Protein AF-A0A5K1K5J0-F1 (afdb_monomer)

Nearest PDB structures (foldseek):
  3gek-assembly2_A  TM=7.834E-01  e=3.887E-01  Lactococcus lactis subsp. lactis Il1403
  4zrb-assembly2_G  TM=7.337E-01  e=3.648E-01  Streptococcus pneumoniae TIGR4
  7eht-assembly1_A  TM=6.674E-01  e=8.867E-01  Brenneria sp. EniD312
  5efv-assembly1_C  TM=7.082E-01  e=2.156E+00  Dubowvirus dv11
  5efv-assembly1_A  TM=5.411E-01  e=7.811E-01  Dubowvirus dv11

Solvent-accessible surface area (backbone atoms only — not comparable to full-atom values): 10345 Å² total; per-residue (Å²): 134,84,81,74,92,83,69,75,75,78,78,81,77,82,70,75,96,59,85,66,79,62,42,78,43,70,59,86,69,51,74,70,50,51,52,49,45,53,52,50,43,44,38,73,31,59,42,70,94,77,66,88,83,68,85,56,87,63,35,79,59,29,63,54,49,40,67,46,39,40,33,34,45,65,38,91,88,76,66,40,51,34,15,39,26,34,31,36,35,75,61,50,78,92,44,41,37,98,84,68,26,58,22,67,70,57,53,50,51,49,52,54,49,35,40,51,45,16,48,50,48,40,31,51,77,70,74,46,87,78,92,80,76,91,87,77,86,88,88,82,87,89,71,89,50,71,53,72,50,77,45,76,14,77,39,67,67,73,79,84,76,77,82,84,128

Sequence (165 aa):
MPPPPGMSPPALVTWTDQPSPVKFAGMSFTPAQQARVLMLADLILRGSHGDIGRGGFAREVGSRIELVDVAVCERPEDGKMHAEVACEIDVHEDMLNAGGNLHGGCTMFMIDVCSSVTLHVLGIARGLQSSLVSQAITTVFHAPAAMRLVATGIHNQMAPSEPKL

Secondary structure (DSSP, 8-state):
-PPPTT-PPPP-----SSPPPPEEEES---HHHHHHHHHHHHHHHH--TT-TT-PPTTHHHHTT-EEEEEEEEE-TTT--EEEEEEEEEE--GGGB-TTSSB-HHHHHHHHHHHHHHHHHHHHHHTT---------------S---SEEEEEEEEEPPPPPPP--

Foldseek 3Di:
DDDDPDDDDDPPPPDDPDQDPADEDEPDDDPVLVVVLVVVLCCLQQNDPPPPDDGDPPNVLSVQKAWHYWYWYQDPVPRWIKIKTKIKGWDDPVQADPVQFGDVVSVVSCQQSQQVSRVVSSCSVVVHDDDDDDPDDDDDDPDTHHTMDMDMHMDIDDDDDDDDD

Radius of gyration: 18.9 Å; Cα contacts (8 Å, |Δi|>4): 204; chains: 1; bounding box: 34×38×70 Å

Structure (mmCIF, N/CA/C/O backbone):
data_AF-A0A5K1K5J0-F1
#
_entry.id   AF-A0A5K1K5J0-F1
#
loop_
_atom_site.group_PDB
_atom_site.id
_atom_site.type_symbol
_atom_site.label_atom_id
_atom_site.label_alt_id
_atom_site.label_comp_id
_atom_site.label_asym_id
_atom_site.label_entity_id
_atom_site.label_seq_id
_atom_site.pdbx_PDB_ins_code
_atom_site.Cartn_x
_atom_site.Cartn_y
_atom_site.Cartn_z
_atom_site.occupancy
_atom_site.B_iso_or_equiv
_atom_site.auth_seq_id
_atom_site.auth_comp_id
_atom_site.auth_asym_id
_atom_site.auth_atom_id
_atom_site.pdbx_PDB_model_num
ATOM 1 N N . MET A 1 1 ? 7.118 -1.742 -37.826 1.00 46.84 1 MET A N 1
ATOM 2 C CA . MET A 1 1 ? 6.069 -2.135 -38.793 1.00 46.84 1 MET A CA 1
ATOM 3 C C . MET A 1 1 ? 4.863 -1.238 -38.569 1.00 46.84 1 MET A C 1
ATOM 5 O O . MET A 1 1 ? 4.513 -1.061 -37.408 1.00 46.84 1 MET A O 1
ATOM 9 N N . PRO A 1 2 ? 4.261 -0.651 -39.613 1.00 47.75 2 PRO A N 1
ATOM 10 C CA . PRO A 1 2 ? 2.975 0.033 -39.487 1.00 47.75 2 PRO A CA 1
ATOM 11 C C . PRO A 1 2 ? 1.836 -0.981 -39.241 1.00 47.75 2 PRO A C 1
ATOM 13 O O . PRO A 1 2 ? 1.947 -2.123 -39.698 1.00 47.75 2 PRO A O 1
ATOM 16 N N . PRO A 1 3 ? 0.767 -0.604 -38.516 1.00 52.47 3 PRO A N 1
ATOM 17 C CA . PRO A 1 3 ? -0.379 -1.479 -38.270 1.00 52.47 3 PRO A CA 1
ATOM 18 C C . PRO A 1 3 ? -1.183 -1.753 -39.559 1.00 52.47 3 PRO A C 1
ATOM 20 O O . PRO A 1 3 ? -1.160 -0.934 -40.483 1.00 52.47 3 PRO A O 1
ATOM 23 N N . PRO A 1 4 ? -1.892 -2.897 -39.643 1.00 57.09 4 PRO A N 1
ATOM 24 C CA . PRO A 1 4 ? -2.699 -3.247 -40.807 1.00 57.09 4 PRO A CA 1
ATOM 25 C C . PRO A 1 4 ? -3.875 -2.268 -41.006 1.00 57.09 4 PRO A C 1
ATOM 27 O O . PRO A 1 4 ? -4.467 -1.800 -40.029 1.00 57.09 4 PRO A O 1
ATOM 30 N N . PRO A 1 5 ? -4.242 -1.958 -42.263 1.00 58.94 5 PRO A N 1
ATOM 31 C CA . PRO A 1 5 ? -5.318 -1.021 -42.568 1.00 58.94 5 PRO A CA 1
ATOM 32 C C . PRO A 1 5 ? -6.682 -1.619 -42.190 1.00 58.94 5 PRO A C 1
ATOM 34 O O . PRO A 1 5 ? -7.050 -2.681 -42.686 1.00 58.94 5 PRO A O 1
ATOM 37 N N . GLY A 1 6 ? -7.435 -0.936 -41.319 1.00 62.16 6 GLY A N 1
ATOM 38 C CA . GLY A 1 6 ? -8.818 -1.298 -40.964 1.00 62.16 6 GLY A CA 1
ATOM 39 C C . GLY A 1 6 ? -9.115 -1.443 -39.467 1.00 62.16 6 GLY A C 1
ATOM 40 O O . GLY A 1 6 ? -10.280 -1.569 -39.102 1.00 62.16 6 GLY A O 1
ATOM 41 N N . MET A 1 7 ? -8.109 -1.384 -38.590 1.00 41.25 7 MET A N 1
ATOM 42 C CA . MET A 1 7 ? -8.338 -1.255 -37.147 1.00 41.25 7 MET A CA 1
ATOM 43 C C . MET A 1 7 ? -8.394 0.225 -36.778 1.00 41.25 7 MET A C 1
ATOM 45 O O . MET A 1 7 ? -7.377 0.918 -36.817 1.00 41.25 7 MET A O 1
ATOM 49 N N . SER A 1 8 ? -9.582 0.714 -36.421 1.00 51.03 8 SER A N 1
ATOM 50 C CA . SER A 1 8 ? -9.699 1.990 -35.714 1.00 51.03 8 SER A CA 1
ATOM 51 C C . SER A 1 8 ? -8.813 1.937 -34.465 1.00 51.03 8 SER A C 1
ATOM 53 O O . SER A 1 8 ? -8.829 0.913 -33.772 1.00 51.03 8 SER A O 1
ATOM 55 N N . PRO A 1 9 ? -8.032 2.990 -34.162 1.00 47.12 9 PRO A N 1
ATOM 56 C CA . PRO A 1 9 ? -7.287 3.038 -32.913 1.00 47.12 9 PRO A CA 1
ATOM 57 C C . PRO A 1 9 ? -8.269 2.849 -31.746 1.00 47.12 9 PRO A C 1
ATOM 59 O O . PRO A 1 9 ? -9.384 3.382 -31.815 1.00 47.12 9 PRO A O 1
ATOM 62 N N . PRO A 1 10 ? -7.911 2.077 -30.701 1.00 47.72 10 PRO A N 1
ATOM 63 C CA . PRO A 1 10 ? -8.746 1.994 -29.513 1.00 47.72 10 PRO A CA 1
ATOM 64 C C . PRO A 1 10 ? -8.986 3.418 -29.014 1.00 47.72 10 PRO A C 1
ATOM 66 O O . PRO A 1 10 ? -8.055 4.225 -28.963 1.00 47.72 10 PRO A O 1
ATOM 69 N N . ALA A 1 11 ? -10.248 3.740 -28.732 1.00 41.53 11 ALA A N 1
ATOM 70 C CA . ALA A 1 11 ? -10.624 5.056 -28.246 1.00 41.53 11 ALA A CA 1
ATOM 71 C C . ALA A 1 11 ? -9.724 5.420 -27.058 1.00 41.53 11 ALA A C 1
ATOM 73 O O . ALA A 1 11 ? -9.622 4.653 -26.100 1.00 41.53 11 ALA A O 1
ATOM 74 N N . LEU A 1 12 ? -9.057 6.572 -27.148 1.00 37.81 12 LEU A N 1
ATOM 75 C CA . LEU A 1 12 ? -8.378 7.185 -26.014 1.00 37.81 12 LEU A CA 1
ATOM 76 C C . LEU A 1 12 ? -9.435 7.400 -24.934 1.00 37.81 12 LEU A C 1
ATOM 78 O O . LEU A 1 12 ? -10.269 8.298 -25.043 1.00 37.81 12 LEU A O 1
ATOM 82 N N . VAL A 1 13 ? -9.435 6.531 -23.926 1.00 37.47 13 VAL A N 1
ATOM 83 C CA . VAL A 1 13 ? -10.241 6.735 -22.731 1.00 37.47 13 VAL A CA 1
ATOM 84 C C . VAL A 1 13 ? -9.642 7.949 -22.038 1.00 37.47 13 VAL A C 1
ATOM 86 O O . VAL A 1 13 ? -8.551 7.888 -21.475 1.00 37.47 13 VAL A O 1
ATOM 89 N N . THR A 1 14 ? -10.324 9.084 -22.152 1.00 33.91 14 THR A N 1
ATOM 90 C CA . THR A 1 14 ? -9.994 10.286 -21.396 1.00 33.91 14 THR A CA 1
ATOM 91 C C . THR A 1 14 ? -10.442 10.047 -19.963 1.00 33.91 14 THR A C 1
ATOM 93 O O . THR A 1 14 ? -11.598 10.290 -19.613 1.00 33.91 14 THR A O 1
ATOM 96 N N . TRP A 1 15 ? -9.545 9.492 -19.155 1.00 42.84 15 TRP A N 1
ATOM 97 C CA . TRP A 1 15 ? -9.747 9.383 -17.721 1.00 42.84 15 TRP A CA 1
ATOM 98 C C . TRP A 1 15 ? -9.732 10.788 -17.126 1.00 42.84 15 TRP A C 1
ATOM 100 O O . TRP A 1 15 ? -8.841 11.591 -17.399 1.00 42.84 15 TRP A O 1
ATOM 110 N N . THR A 1 16 ? -10.763 11.112 -16.354 1.00 38.00 16 THR A N 1
ATOM 111 C CA . THR A 1 16 ? -10.747 12.293 -15.498 1.00 38.00 16 THR 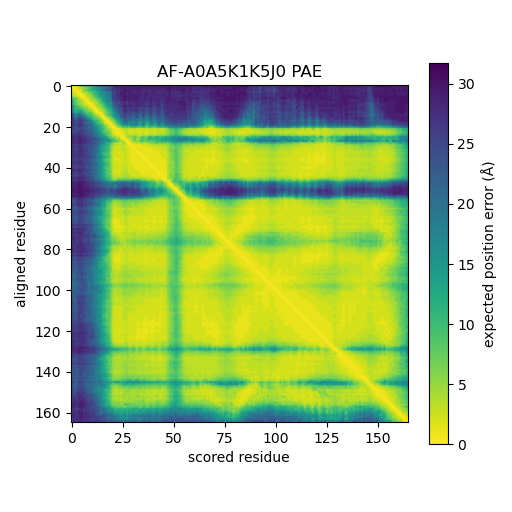A CA 1
ATOM 112 C C . THR A 1 16 ? -9.633 12.113 -14.478 1.00 38.00 16 THR A C 1
ATOM 114 O O . THR A 1 16 ? -9.684 11.178 -13.684 1.00 38.00 16 THR A O 1
ATOM 117 N N . ASP A 1 17 ? -8.655 13.012 -14.516 1.00 40.16 17 ASP A N 1
ATOM 118 C CA . ASP A 1 17 ? -7.457 13.097 -13.668 1.00 40.16 17 ASP A CA 1
ATOM 119 C C . ASP A 1 17 ? -7.797 13.493 -12.211 1.00 40.16 17 ASP A C 1
ATOM 121 O O . ASP A 1 17 ? -7.216 14.396 -11.612 1.00 40.16 17 ASP A O 1
ATOM 125 N N . GLN A 1 18 ? -8.861 12.907 -11.662 1.00 36.50 18 GLN A N 1
ATOM 126 C CA . GLN A 1 18 ? -9.336 13.133 -10.305 1.00 36.50 18 GLN A CA 1
ATOM 127 C C . GLN A 1 18 ? -9.378 11.780 -9.594 1.00 36.50 18 GLN A C 1
ATOM 129 O O . GLN A 1 18 ? -10.145 10.910 -10.025 1.00 36.50 18 GLN A O 1
ATOM 134 N N . PRO A 1 19 ? -8.593 11.574 -8.519 1.00 46.75 19 PRO A N 1
ATOM 135 C CA . PRO A 1 19 ? -8.720 10.369 -7.720 1.00 46.75 19 PRO A CA 1
ATOM 136 C C . PRO A 1 19 ? -10.157 10.300 -7.198 1.00 46.75 19 PRO A C 1
ATOM 138 O O . PRO A 1 19 ? -10.694 11.259 -6.637 1.00 46.75 19 PRO A O 1
ATOM 141 N N . SER A 1 20 ? -10.813 9.171 -7.455 1.00 48.62 20 SER A N 1
ATOM 142 C CA . SER A 1 20 ? -12.143 8.908 -6.912 1.00 48.62 20 SER A CA 1
ATOM 143 C C . SER A 1 20 ? -12.059 8.971 -5.383 1.00 48.62 20 SER A C 1
ATOM 145 O O . SER A 1 20 ? -11.089 8.457 -4.826 1.00 48.62 20 SER A O 1
ATOM 147 N N . PRO A 1 21 ? -13.028 9.588 -4.681 1.00 79.06 21 PRO A N 1
ATOM 148 C CA . PRO A 1 21 ? -12.996 9.633 -3.226 1.00 79.06 21 PRO A CA 1
ATOM 149 C C . PRO A 1 21 ? -12.932 8.207 -2.672 1.00 79.06 21 PRO A C 1
ATOM 151 O O . PRO A 1 21 ? -13.718 7.351 -3.085 1.00 79.06 21 PRO A O 1
ATOM 154 N N . VAL A 1 22 ? -11.987 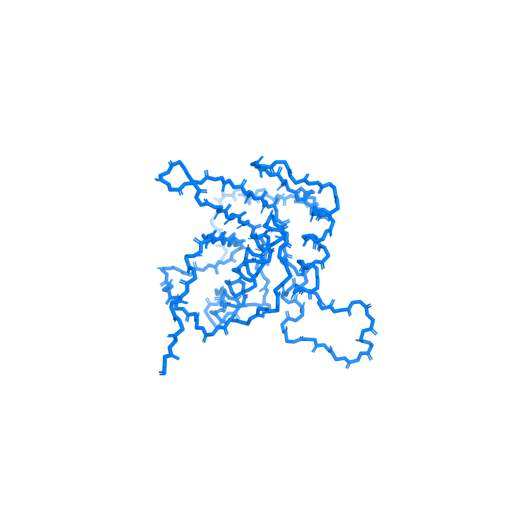7.968 -1.757 1.00 90.94 22 VAL A N 1
ATOM 155 C CA . VAL A 1 22 ? -11.773 6.661 -1.123 1.00 90.94 22 VAL A CA 1
ATOM 156 C C . VAL A 1 22 ? -13.093 6.132 -0.579 1.00 90.94 22 VAL A C 1
ATOM 158 O O . VAL A 1 22 ? -13.766 6.809 0.207 1.00 90.94 22 VAL A O 1
ATOM 161 N N . LYS A 1 23 ? -13.473 4.921 -0.977 1.00 93.75 23 LYS A N 1
ATOM 162 C CA . LYS A 1 23 ? -14.704 4.299 -0.499 1.00 93.75 23 LYS A CA 1
ATOM 163 C C . LYS A 1 23 ? -14.424 3.576 0.807 1.00 93.75 23 LYS A C 1
ATOM 165 O O . LYS A 1 23 ? -13.540 2.730 0.885 1.00 93.75 23 LYS A O 1
ATOM 170 N N . PHE A 1 24 ? -15.209 3.894 1.828 1.00 92.88 24 PHE A N 1
ATOM 171 C CA . PHE A 1 24 ? -15.180 3.194 3.107 1.00 92.88 24 PHE A CA 1
ATOM 172 C C . PHE A 1 24 ? -16.399 2.277 3.212 1.00 92.88 24 PHE A C 1
ATOM 174 O O . PHE A 1 24 ? -17.530 2.737 3.054 1.00 92.88 24 PHE A O 1
ATOM 181 N N . ALA A 1 25 ? -16.173 0.996 3.494 1.00 90.88 25 ALA A N 1
ATOM 182 C CA . ALA A 1 25 ? -17.207 -0.030 3.603 1.00 90.88 25 ALA A CA 1
ATOM 183 C C . ALA A 1 25 ? -17.038 -0.903 4.863 1.00 90.88 25 ALA A C 1
ATOM 185 O O . ALA A 1 25 ? -16.015 -0.864 5.548 1.00 90.88 25 ALA A O 1
ATOM 186 N N . GLY A 1 26 ? -18.055 -1.717 5.158 1.00 83.88 26 GLY A N 1
ATOM 187 C CA . GLY A 1 26 ? -18.072 -2.610 6.319 1.00 83.88 26 GLY A CA 1
ATOM 188 C C . GLY A 1 26 ? -18.547 -1.917 7.598 1.00 83.88 26 GLY A C 1
ATOM 189 O O . GLY A 1 26 ? -19.498 -1.136 7.565 1.00 83.88 26 GLY A O 1
ATOM 190 N N . MET A 1 27 ? -17.922 -2.233 8.735 1.00 79.56 27 MET A N 1
ATOM 191 C CA . MET A 1 27 ? -18.208 -1.578 10.012 1.00 79.56 27 MET A CA 1
ATOM 192 C C . MET A 1 27 ? -18.055 -0.060 9.897 1.00 79.56 27 MET A C 1
ATOM 194 O O . MET A 1 27 ? -17.121 0.445 9.273 1.00 79.56 27 MET A O 1
ATOM 198 N N . SER A 1 28 ? -18.978 0.671 10.526 1.00 76.31 28 SER A N 1
ATOM 199 C CA . SER A 1 28 ? -19.031 2.128 10.451 1.00 76.31 28 SER A CA 1
ATOM 200 C C . SER A 1 28 ? -17.797 2.760 11.092 1.00 76.31 28 SER A C 1
ATOM 202 O O . SER A 1 28 ? -17.728 2.931 12.309 1.00 76.31 28 SER A O 1
ATOM 204 N N . PHE A 1 29 ? -16.831 3.154 10.264 1.00 85.25 29 PHE A N 1
ATOM 205 C CA . PHE A 1 29 ? -15.771 4.055 10.690 1.00 85.25 29 PHE A CA 1
ATOM 206 C C . PHE A 1 29 ? -16.369 5.382 11.156 1.00 85.25 29 PHE A C 1
ATOM 208 O O . PHE A 1 29 ? -17.223 5.970 10.492 1.00 85.25 29 PHE A O 1
ATOM 215 N N . THR A 1 30 ? -15.867 5.906 12.271 1.00 90.00 30 THR A N 1
ATOM 216 C CA . THR A 1 30 ? -16.135 7.303 12.628 1.00 90.00 30 THR A CA 1
ATOM 217 C C . THR A 1 30 ? -15.418 8.240 11.644 1.00 90.00 30 THR A C 1
ATOM 219 O O . THR A 1 30 ? -14.346 7.884 11.140 1.00 90.00 30 THR A O 1
ATOM 222 N N . PRO A 1 31 ? -15.915 9.471 11.416 1.00 90.50 31 PRO A N 1
ATOM 223 C CA . PRO A 1 31 ? -15.219 10.454 10.578 1.00 90.50 31 PRO A CA 1
ATOM 224 C C . PRO A 1 31 ? -13.768 10.705 11.020 1.00 90.50 31 PRO A C 1
ATOM 226 O O . PRO A 1 31 ? -12.873 10.863 10.194 1.00 90.50 31 PRO A O 1
ATOM 229 N N . ALA A 1 32 ? -13.509 10.660 12.331 1.00 90.38 32 ALA A N 1
ATOM 230 C CA . ALA A 1 32 ? -12.163 10.775 12.887 1.00 90.38 32 ALA A CA 1
ATOM 231 C C . ALA A 1 32 ? -11.258 9.587 12.518 1.00 90.38 32 ALA A C 1
ATOM 233 O O . ALA A 1 32 ? -10.069 9.775 12.267 1.00 90.38 32 ALA A O 1
ATOM 234 N N . GLN A 1 33 ? -11.792 8.362 12.469 1.00 92.06 33 GLN A N 1
ATOM 235 C CA . GLN A 1 33 ? -11.027 7.204 12.006 1.00 92.06 33 GLN A CA 1
ATOM 236 C C . GLN A 1 33 ? -10.759 7.270 10.501 1.00 92.06 33 GLN A C 1
ATOM 238 O O . GLN A 1 33 ? -9.625 7.018 10.109 1.00 92.06 33 GLN A O 1
ATOM 243 N N . GLN A 1 34 ? -11.742 7.663 9.682 1.00 93.00 34 GLN A N 1
ATOM 244 C CA . GLN A 1 34 ? -11.542 7.853 8.237 1.00 93.00 34 GLN A CA 1
ATOM 245 C C . GLN A 1 34 ? -10.446 8.888 7.965 1.00 93.00 34 GLN A C 1
ATOM 247 O O . GLN A 1 34 ? -9.491 8.599 7.251 1.00 93.00 34 GLN A O 1
ATOM 252 N N . ALA A 1 35 ? -10.513 10.054 8.616 1.00 91.81 35 ALA A N 1
ATOM 253 C CA . ALA A 1 35 ? -9.484 11.085 8.497 1.00 91.81 35 ALA A CA 1
ATOM 254 C C . ALA A 1 35 ? -8.092 10.567 8.899 1.00 91.81 35 ALA A C 1
ATOM 256 O O . ALA A 1 35 ? -7.100 10.876 8.243 1.00 91.81 35 ALA A O 1
ATOM 257 N N . ARG A 1 36 ? -8.013 9.735 9.946 1.00 91.94 36 ARG A N 1
ATOM 258 C CA . ARG A 1 36 ? -6.746 9.145 10.397 1.00 91.94 36 ARG A CA 1
ATOM 259 C C . ARG A 1 36 ? -6.199 8.096 9.427 1.00 91.94 36 ARG A C 1
ATOM 261 O O . ARG A 1 36 ? -4.987 8.037 9.253 1.00 91.94 36 ARG A O 1
ATOM 268 N N . VAL A 1 37 ? -7.067 7.302 8.792 1.00 93.56 37 VAL A N 1
ATOM 269 C CA . VAL A 1 37 ? -6.683 6.378 7.709 1.00 93.56 37 VAL A CA 1
ATOM 270 C C . VAL A 1 37 ? -6.072 7.163 6.557 1.00 93.56 37 VAL A C 1
ATOM 272 O O . VAL A 1 37 ? -4.964 6.846 6.140 1.00 93.56 37 VAL A O 1
ATOM 275 N N . LEU A 1 38 ? -6.754 8.213 6.092 1.00 93.44 38 LEU A N 1
ATOM 276 C CA . LEU A 1 38 ? -6.284 9.028 4.972 1.00 93.44 38 LEU A CA 1
ATOM 277 C C . LEU A 1 38 ? -4.958 9.726 5.291 1.00 93.44 38 LEU A C 1
ATOM 279 O O . LEU A 1 38 ? -4.040 9.680 4.482 1.00 93.44 38 LEU A O 1
ATOM 283 N N . MET A 1 39 ? -4.826 10.300 6.489 1.00 90.75 39 MET A N 1
ATOM 284 C CA . MET A 1 39 ? -3.581 10.925 6.943 1.00 90.75 39 MET A CA 1
ATOM 285 C C . MET A 1 39 ? -2.408 9.935 6.965 1.00 90.75 39 MET A C 1
ATOM 287 O O . MET A 1 39 ? -1.315 10.265 6.515 1.00 90.75 39 MET A O 1
ATOM 291 N N . LEU A 1 40 ? -2.611 8.727 7.503 1.00 90.56 40 LEU A N 1
ATOM 292 C CA . LEU A 1 40 ? -1.553 7.717 7.576 1.00 90.56 40 LEU A CA 1
ATOM 293 C C . LEU A 1 40 ? -1.215 7.137 6.205 1.00 90.56 40 LEU A C 1
ATOM 295 O O . LEU A 1 40 ? -0.041 6.925 5.922 1.00 90.56 40 LEU A O 1
ATOM 299 N N . 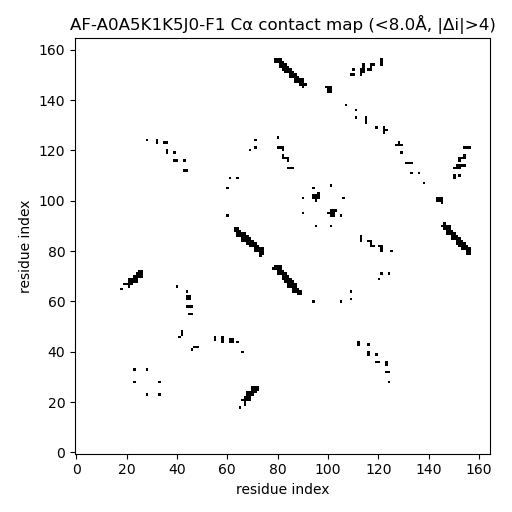ALA A 1 41 ? -2.216 6.907 5.354 1.00 91.62 41 ALA A N 1
ATOM 300 C CA . ALA A 1 41 ? -1.986 6.494 3.977 1.00 91.62 41 ALA A CA 1
ATOM 301 C C . ALA A 1 41 ? -1.156 7.547 3.233 1.00 91.62 41 ALA A C 1
ATOM 303 O O . ALA A 1 41 ? -0.156 7.199 2.617 1.00 91.62 41 ALA A O 1
ATOM 304 N N . ASP A 1 42 ? -1.501 8.828 3.365 1.00 89.62 42 ASP A N 1
ATOM 305 C CA . ASP A 1 42 ? -0.745 9.921 2.756 1.00 89.62 42 ASP A CA 1
ATOM 306 C C . ASP A 1 42 ? 0.694 9.999 3.279 1.00 89.62 42 ASP A C 1
ATOM 308 O O . ASP A 1 42 ? 1.640 10.085 2.499 1.00 89.62 42 ASP A O 1
ATOM 312 N N . LEU A 1 43 ? 0.881 9.844 4.592 1.00 87.06 43 LEU A N 1
ATOM 313 C CA . LEU A 1 43 ? 2.205 9.787 5.203 1.00 87.06 43 LEU A CA 1
ATOM 314 C C . LEU A 1 43 ? 3.049 8.619 4.667 1.00 87.06 43 LEU A C 1
ATOM 316 O O . LEU A 1 43 ? 4.228 8.807 4.377 1.00 87.06 43 LEU A O 1
ATOM 320 N N . ILE A 1 44 ? 2.468 7.423 4.538 1.00 88.62 44 ILE A N 1
ATOM 321 C CA . ILE A 1 44 ? 3.159 6.228 4.023 1.00 88.62 44 ILE A CA 1
ATOM 322 C C . ILE A 1 44 ? 3.516 6.404 2.541 1.00 88.62 44 ILE A C 1
ATOM 324 O O . ILE A 1 44 ? 4.610 6.037 2.121 1.00 88.62 44 ILE A O 1
ATOM 328 N N . LEU A 1 45 ? 2.599 6.966 1.756 1.00 87.94 45 LEU A N 1
ATOM 329 C CA . LEU A 1 45 ? 2.717 7.088 0.304 1.00 87.94 45 LEU A CA 1
ATOM 330 C C . LEU A 1 45 ? 3.614 8.242 -0.139 1.00 87.94 45 LEU A C 1
ATOM 332 O O . LEU A 1 45 ? 4.375 8.112 -1.098 1.00 87.94 45 LEU A O 1
ATOM 336 N N . ARG A 1 46 ? 3.509 9.382 0.542 1.00 85.50 46 ARG A N 1
ATOM 337 C CA . ARG A 1 46 ? 4.068 10.666 0.093 1.00 85.50 46 ARG A CA 1
ATOM 338 C C . ARG A 1 46 ? 5.099 11.234 1.069 1.00 85.50 46 ARG A C 1
ATOM 340 O O . ARG A 1 46 ? 5.885 12.105 0.686 1.00 85.50 46 ARG A O 1
ATOM 347 N N . GLY A 1 47 ? 5.168 10.696 2.287 1.00 77.69 47 GLY A N 1
ATOM 348 C CA . GLY A 1 47 ? 6.027 11.194 3.359 1.00 77.69 47 GLY A CA 1
ATOM 349 C C . GLY A 1 47 ? 5.451 12.432 4.053 1.00 77.69 47 GLY A C 1
ATOM 350 O O . GLY A 1 47 ? 4.405 12.958 3.683 1.00 77.69 47 GLY A O 1
ATOM 351 N N . SER A 1 48 ? 6.136 12.916 5.092 1.00 63.84 48 SER A N 1
ATOM 352 C CA . SER A 1 48 ? 5.682 14.086 5.851 1.00 63.84 48 SER A CA 1
ATOM 353 C C . SER A 1 48 ? 5.707 15.357 4.998 1.00 63.84 48 SER A C 1
ATOM 355 O O . SER A 1 48 ? 6.771 15.804 4.558 1.00 63.84 48 SER A O 1
ATOM 357 N N . HIS A 1 49 ? 4.548 16.002 4.852 1.00 49.81 49 HIS A N 1
ATOM 358 C CA . HIS A 1 49 ? 4.438 17.388 4.400 1.00 49.81 49 HIS A CA 1
ATOM 359 C C . HIS A 1 49 ? 5.186 18.311 5.380 1.00 49.81 49 HIS A C 1
ATOM 361 O O . HIS A 1 49 ? 4.636 18.740 6.390 1.00 49.81 49 HIS A O 1
ATOM 367 N N . GLY A 1 50 ? 6.463 18.591 5.110 1.00 50.09 50 GLY A N 1
ATOM 368 C CA . GLY A 1 50 ? 7.263 19.517 5.918 1.00 50.09 50 GLY A CA 1
ATOM 369 C C . GLY A 1 50 ? 8.753 19.206 6.000 1.00 50.09 50 GLY A C 1
ATOM 370 O O . GLY A 1 50 ? 9.513 20.095 6.376 1.00 50.09 50 GLY A O 1
ATOM 371 N N . ASP A 1 51 ? 9.199 18.008 5.606 1.00 51.12 51 ASP A N 1
ATOM 372 C CA . ASP A 1 51 ? 10.634 17.711 5.555 1.00 51.12 51 ASP A CA 1
ATOM 373 C C . ASP A 1 51 ? 11.218 18.227 4.228 1.00 51.12 51 ASP A C 1
ATOM 375 O O . ASP A 1 51 ? 11.331 17.534 3.211 1.00 51.12 51 ASP A O 1
ATOM 379 N N . ILE A 1 52 ? 11.499 19.530 4.221 1.00 44.75 52 ILE A N 1
ATOM 380 C CA . ILE A 1 52 ? 12.167 20.252 3.140 1.00 44.75 52 ILE A CA 1
ATOM 381 C C . ILE A 1 52 ? 13.591 19.685 3.020 1.00 44.75 52 ILE A C 1
ATOM 383 O O . ILE A 1 52 ? 14.511 20.151 3.685 1.00 44.75 52 ILE A O 1
ATOM 387 N N . GLY A 1 53 ? 13.787 18.672 2.170 1.00 44.19 53 GLY A N 1
ATOM 388 C CA . GLY A 1 53 ? 15.121 18.354 1.642 1.00 44.19 53 GLY A CA 1
ATOM 389 C C . GLY A 1 53 ? 15.561 16.892 1.591 1.00 44.19 53 GLY A C 1
ATOM 390 O O . GLY A 1 53 ? 16.669 16.640 1.123 1.00 44.19 53 GLY A O 1
ATOM 391 N N . ARG A 1 54 ? 14.751 15.911 2.004 1.00 53.84 54 ARG A N 1
ATOM 392 C CA . ARG A 1 54 ? 15.081 14.490 1.778 1.00 53.84 54 ARG A CA 1
ATOM 393 C C . ARG A 1 54 ? 13.934 13.808 1.050 1.00 53.84 54 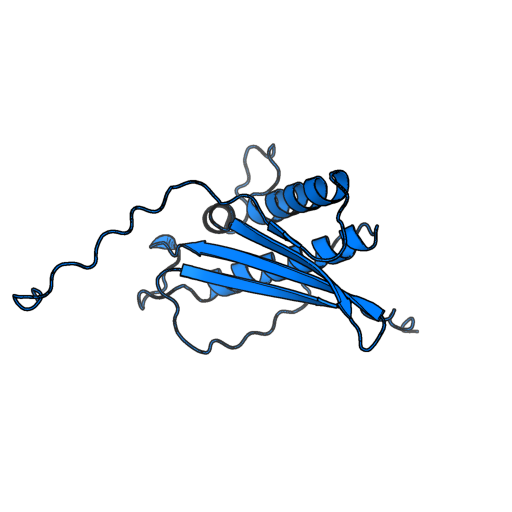ARG A C 1
ATOM 395 O O . ARG A 1 54 ? 12.932 13.448 1.651 1.00 53.84 54 ARG A O 1
ATOM 402 N N . GLY A 1 55 ? 14.064 13.662 -0.267 1.00 59.38 55 GLY A N 1
ATOM 403 C CA . GLY A 1 55 ? 13.169 12.793 -1.026 1.00 59.38 55 GLY A CA 1
ATOM 404 C C . GLY A 1 55 ? 13.215 11.390 -0.423 1.00 59.38 55 GLY A C 1
ATOM 405 O O . GLY A 1 55 ? 14.283 10.781 -0.374 1.00 59.38 55 GLY A O 1
ATOM 406 N N . GLY A 1 56 ? 12.079 10.912 0.091 1.00 73.19 56 GLY A N 1
ATOM 407 C CA . GLY A 1 56 ? 11.940 9.528 0.531 1.00 73.19 56 GLY A CA 1
ATOM 408 C C . GLY A 1 56 ? 12.191 8.569 -0.632 1.00 73.19 56 GLY A C 1
ATOM 409 O O . GLY A 1 56 ? 12.004 8.928 -1.800 1.00 73.19 56 GLY A O 1
ATOM 410 N N . PHE A 1 57 ? 12.632 7.351 -0.321 1.00 84.25 57 PHE A N 1
ATOM 411 C CA . PHE A 1 57 ? 12.766 6.303 -1.329 1.00 84.25 57 PHE A CA 1
ATOM 412 C C . PHE A 1 57 ? 11.454 6.149 -2.110 1.00 84.25 57 PHE A C 1
ATOM 414 O O . PHE A 1 57 ? 10.380 6.164 -1.517 1.00 84.25 57 PHE A O 1
ATOM 421 N N . ALA A 1 58 ? 11.559 6.017 -3.434 1.00 87.75 58 ALA A N 1
ATOM 422 C CA . ALA A 1 58 ? 10.422 5.808 -4.330 1.00 87.75 58 ALA A CA 1
ATOM 423 C C . ALA A 1 58 ? 9.283 6.844 -4.204 1.00 87.75 58 ALA A C 1
ATOM 425 O O . ALA A 1 58 ? 8.161 6.552 -4.606 1.00 87.75 58 ALA A O 1
ATOM 426 N N . ARG A 1 59 ? 9.559 8.067 -3.720 1.00 87.56 59 ARG A N 1
ATOM 427 C CA . ARG A 1 59 ? 8.557 9.140 -3.564 1.00 87.56 59 ARG A CA 1
ATOM 428 C C . ARG A 1 59 ? 7.721 9.383 -4.822 1.00 87.56 59 ARG A C 1
ATOM 430 O O . ARG A 1 59 ? 6.515 9.550 -4.710 1.00 87.56 59 ARG A O 1
ATOM 437 N N . GLU A 1 60 ? 8.350 9.397 -5.995 1.00 89.25 60 GLU A N 1
ATOM 438 C CA . GLU A 1 60 ? 7.655 9.615 -7.274 1.00 89.25 60 GLU A CA 1
ATOM 439 C C . GLU A 1 60 ? 6.722 8.462 -7.657 1.00 89.25 60 GLU A C 1
ATOM 441 O O . GLU A 1 60 ? 5.711 8.687 -8.310 1.00 89.25 60 GLU A O 1
ATOM 446 N N . VAL A 1 61 ? 7.041 7.230 -7.250 1.00 92.19 61 VAL A N 1
ATOM 447 C CA . VAL A 1 61 ? 6.153 6.077 -7.447 1.00 92.19 61 VAL A CA 1
ATOM 448 C C . VAL A 1 61 ? 5.036 6.117 -6.407 1.00 92.19 61 VAL A C 1
ATOM 450 O O . VAL A 1 61 ? 3.871 5.980 -6.757 1.00 92.19 61 VAL A O 1
ATOM 453 N N . GLY A 1 62 ? 5.375 6.355 -5.136 1.00 91.81 62 GLY A N 1
ATOM 454 C CA . GLY A 1 62 ? 4.423 6.413 -4.026 1.00 91.81 62 GLY A CA 1
ATOM 455 C C . GLY A 1 62 ? 3.382 7.521 -4.167 1.00 91.81 62 GLY A C 1
ATOM 456 O O . GLY A 1 62 ? 2.214 7.292 -3.868 1.00 91.81 62 GLY A O 1
ATOM 457 N N . SER A 1 63 ? 3.760 8.684 -4.705 1.00 90.69 63 SER A N 1
ATOM 458 C CA . SER A 1 63 ? 2.839 9.804 -4.934 1.00 90.69 63 SER A CA 1
ATOM 459 C C . SER A 1 63 ? 1.748 9.519 -5.967 1.00 90.69 63 SER A C 1
ATOM 461 O O . SER A 1 63 ? 0.734 10.214 -5.945 1.00 90.69 63 SER A O 1
ATOM 463 N N . ARG A 1 64 ? 1.950 8.516 -6.834 1.00 92.50 64 ARG A N 1
ATOM 464 C CA . ARG A 1 64 ? 1.006 8.069 -7.873 1.00 92.50 64 ARG A CA 1
ATOM 465 C C . ARG A 1 64 ? 0.136 6.889 -7.427 1.00 92.50 64 ARG A C 1
ATOM 467 O O . ARG A 1 64 ? -0.727 6.461 -8.188 1.00 92.50 64 ARG A O 1
ATOM 474 N N . ILE A 1 65 ? 0.389 6.322 -6.244 1.00 93.19 65 ILE A N 1
ATOM 475 C CA . ILE A 1 65 ? -0.456 5.265 -5.686 1.00 93.19 65 ILE A CA 1
ATOM 476 C C . ILE A 1 65 ? -1.662 5.922 -5.019 1.00 93.19 65 ILE A C 1
ATOM 478 O O . ILE A 1 65 ? -1.522 6.750 -4.119 1.00 93.19 65 ILE A O 1
ATOM 482 N N . GLU A 1 66 ? -2.851 5.486 -5.408 1.00 93.75 66 GLU A N 1
ATOM 483 C CA . GLU A 1 66 ? -4.111 5.970 -4.863 1.00 93.75 66 GLU A CA 1
ATOM 484 C C . GLU A 1 66 ? -4.790 4.887 -4.034 1.00 93.75 66 GLU A C 1
ATOM 486 O O . GLU A 1 66 ? -4.966 3.755 -4.477 1.00 93.75 66 GLU A O 1
ATOM 491 N N . LEU A 1 67 ? -5.179 5.236 -2.810 1.00 95.00 67 LEU A N 1
ATOM 492 C CA . LEU A 1 67 ? -6.032 4.398 -1.975 1.00 95.00 67 LEU A CA 1
ATOM 493 C C . LEU A 1 67 ? -7.470 4.532 -2.486 1.00 95.00 67 LEU A C 1
ATOM 495 O O . LEU A 1 67 ? -7.999 5.637 -2.463 1.00 95.00 67 LEU A O 1
ATOM 499 N N . VAL A 1 68 ? -8.111 3.450 -2.928 1.00 95.56 68 VAL A N 1
ATOM 500 C CA . VAL A 1 68 ? -9.439 3.540 -3.571 1.00 95.56 68 VAL A CA 1
ATOM 501 C C . VAL A 1 68 ? -10.561 2.904 -2.762 1.00 95.56 68 VAL A C 1
ATOM 503 O O . VAL A 1 68 ? -11.671 3.437 -2.740 1.00 95.56 68 VAL A O 1
ATOM 506 N N . ASP A 1 69 ? -10.270 1.825 -2.037 1.00 95.94 69 ASP A N 1
ATOM 507 C CA . ASP A 1 69 ? -11.247 1.105 -1.221 1.00 95.94 69 ASP A CA 1
ATOM 508 C C . ASP A 1 69 ? -10.640 0.729 0.135 1.00 95.94 69 ASP A C 1
ATOM 510 O O . ASP A 1 69 ? -9.485 0.310 0.228 1.00 95.94 69 ASP A O 1
ATOM 514 N N . VAL A 1 70 ? -11.437 0.877 1.193 1.00 96.50 70 VAL A N 1
ATOM 515 C CA . VAL A 1 70 ? -11.117 0.491 2.569 1.00 96.50 70 VAL A CA 1
ATOM 516 C C . VAL A 1 70 ? -12.336 -0.194 3.172 1.00 96.50 70 VAL A C 1
ATOM 518 O O . VAL A 1 70 ? -13.397 0.416 3.303 1.00 96.50 70 VAL A O 1
ATOM 521 N N . ALA A 1 71 ? -12.188 -1.439 3.605 1.00 95.62 71 ALA A N 1
ATOM 522 C CA . ALA A 1 71 ? -13.242 -2.190 4.267 1.00 95.62 71 ALA A CA 1
ATOM 523 C C . ALA A 1 71 ? -12.744 -2.822 5.566 1.00 95.62 71 ALA A C 1
ATOM 525 O O . ALA A 1 71 ? -11.619 -3.310 5.644 1.00 95.62 71 ALA A O 1
ATOM 526 N N . VAL A 1 72 ? -13.594 -2.830 6.596 1.00 94.69 72 VAL A N 1
ATOM 527 C CA . VAL A 1 72 ? -13.342 -3.596 7.825 1.00 94.69 72 VAL A CA 1
ATOM 528 C C . VAL A 1 72 ? -14.585 -4.382 8.209 1.00 94.69 72 VAL A C 1
ATOM 530 O O . VAL A 1 72 ? -15.678 -3.827 8.270 1.00 94.69 72 VAL A O 1
ATOM 533 N N . CYS A 1 73 ? -14.436 -5.668 8.502 1.00 92.75 73 CYS A N 1
ATOM 534 C CA . CYS A 1 73 ? -15.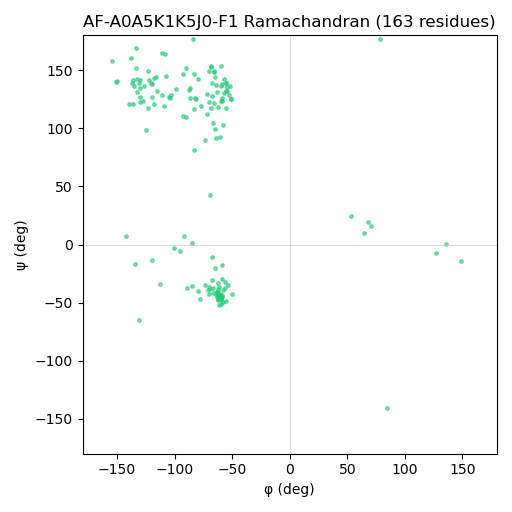532 -6.535 8.927 1.00 92.75 73 CYS A CA 1
ATOM 535 C C . CYS A 1 73 ? -15.109 -7.456 10.077 1.00 92.75 73 CYS A C 1
ATOM 537 O O . CYS A 1 73 ? -13.922 -7.672 10.316 1.00 92.75 73 CYS A O 1
ATOM 539 N N . GLU A 1 74 ? -16.085 -7.985 10.812 1.00 92.38 74 GLU A N 1
ATOM 540 C CA . GLU A 1 74 ? -15.852 -9.140 11.675 1.00 92.38 74 GLU A CA 1
ATOM 541 C C . GLU A 1 74 ? -16.060 -10.394 10.841 1.00 92.38 74 GLU A C 1
ATOM 543 O O . GLU A 1 74 ? -17.044 -10.514 10.106 1.00 92.38 74 GLU A O 1
ATOM 548 N N . ARG A 1 75 ? -15.125 -11.331 10.950 1.00 88.75 75 ARG A N 1
ATOM 549 C CA . ARG A 1 75 ? -15.243 -12.611 10.267 1.00 88.75 75 ARG A CA 1
ATOM 550 C C . ARG A 1 75 ? -16.320 -13.469 10.922 1.00 88.75 75 ARG A C 1
ATOM 552 O O . ARG A 1 75 ? -16.245 -13.679 12.135 1.00 88.75 75 ARG A O 1
ATOM 559 N N . PRO A 1 76 ? -17.273 -14.019 10.154 1.00 89.19 76 PRO A N 1
ATOM 560 C CA . PRO A 1 76 ? -18.316 -14.875 10.707 1.00 89.19 76 PRO A CA 1
ATOM 561 C C . PRO A 1 76 ? -17.772 -16.113 11.430 1.00 89.19 76 PRO A C 1
ATOM 563 O O . PRO A 1 76 ? -18.407 -16.604 12.358 1.00 89.19 76 PRO A O 1
ATOM 566 N N . GLU A 1 77 ? -16.610 -16.628 11.014 1.00 90.69 77 GLU A N 1
ATOM 567 C CA . GLU A 1 77 ? -16.074 -17.897 11.511 1.00 90.69 77 GLU A CA 1
ATOM 568 C C . GLU A 1 77 ? -15.516 -17.796 12.935 1.00 90.69 77 GLU A C 1
ATOM 570 O O . GLU A 1 77 ? -15.595 -18.760 13.694 1.00 90.69 77 GLU A O 1
ATOM 575 N N . ASP A 1 78 ? -14.913 -16.659 13.296 1.00 90.00 78 ASP A N 1
ATOM 576 C CA . ASP A 1 78 ? -14.213 -16.508 14.576 1.00 90.00 78 ASP A CA 1
ATOM 577 C C . ASP A 1 78 ? -14.370 -15.143 15.256 1.00 90.00 78 ASP A C 1
ATOM 579 O O . ASP A 1 78 ? -13.706 -14.883 16.262 1.00 90.00 78 ASP A O 1
ATOM 583 N N . GLY A 1 79 ? -15.230 -14.269 14.723 1.00 89.31 79 GLY A N 1
ATOM 584 C CA . GLY A 1 79 ? -15.507 -12.937 15.266 1.00 89.31 79 GLY A CA 1
ATOM 585 C C . GLY A 1 79 ? -14.305 -11.992 15.239 1.00 89.31 79 GLY A C 1
ATOM 586 O O . GLY A 1 79 ? -14.337 -10.930 15.856 1.00 89.31 79 GLY A O 1
ATOM 587 N N . LYS A 1 80 ? -13.204 -12.361 14.569 1.00 90.81 80 LYS A N 1
ATOM 588 C CA . LYS A 1 80 ? -12.008 -11.518 14.519 1.00 90.81 80 LYS A CA 1
ATOM 589 C C . LYS A 1 80 ? -12.172 -10.414 13.489 1.00 90.81 80 LYS A C 1
ATOM 591 O O . LYS A 1 80 ? -12.683 -10.638 12.393 1.00 90.81 80 LYS A O 1
ATOM 596 N N . MET A 1 81 ? -11.651 -9.238 13.830 1.00 92.31 81 MET A N 1
ATOM 597 C CA . MET A 1 81 ? -11.590 -8.098 12.921 1.00 92.31 81 MET A CA 1
ATOM 598 C C . MET A 1 81 ? -10.689 -8.402 11.721 1.00 92.31 81 MET A C 1
ATOM 600 O O . MET A 1 81 ? -9.584 -8.941 11.862 1.00 92.31 81 MET A O 1
ATOM 604 N N . HIS A 1 82 ? -11.163 -7.995 10.555 1.00 93.62 82 HIS A N 1
ATOM 605 C CA . HIS A 1 82 ? -10.542 -8.153 9.255 1.00 93.62 82 HIS A CA 1
ATOM 606 C C . HIS A 1 82 ? -10.537 -6.810 8.542 1.00 93.62 82 HIS A C 1
ATOM 608 O O . HIS A 1 82 ? -11.553 -6.122 8.555 1.00 93.62 82 HIS A O 1
ATOM 614 N N . ALA A 1 83 ? -9.415 -6.440 7.934 1.00 95.50 83 ALA A N 1
ATOM 615 C CA . ALA A 1 83 ? -9.311 -5.256 7.094 1.00 95.50 83 ALA A CA 1
ATOM 616 C C . ALA A 1 83 ? -8.911 -5.655 5.677 1.00 95.50 83 ALA A C 1
ATOM 618 O O . ALA A 1 83 ? -8.006 -6.472 5.499 1.00 95.50 83 ALA A O 1
ATOM 619 N N . GLU A 1 84 ? -9.552 -5.025 4.704 1.00 96.31 84 GLU A N 1
ATOM 620 C CA . GLU A 1 84 ? -9.246 -5.123 3.286 1.00 96.31 84 GLU A CA 1
ATOM 621 C C . GLU A 1 84 ? -9.053 -3.714 2.724 1.00 96.31 84 GLU A C 1
ATOM 623 O O . GLU A 1 84 ? -9.795 -2.787 3.055 1.00 96.31 84 GLU A O 1
ATOM 628 N N . VAL A 1 85 ? -8.028 -3.538 1.902 1.00 96.50 85 VAL A N 1
ATOM 629 C CA . VAL A 1 85 ? -7.710 -2.269 1.248 1.00 96.50 85 VAL A CA 1
ATOM 630 C C . VAL A 1 85 ? -7.357 -2.536 -0.202 1.00 96.50 85 VAL A C 1
ATOM 632 O O . VAL A 1 85 ? -6.638 -3.492 -0.478 1.00 96.50 85 VAL A O 1
ATOM 635 N N . ALA A 1 86 ? -7.784 -1.660 -1.110 1.00 95.94 86 ALA A N 1
ATOM 636 C CA . ALA A 1 86 ? -7.285 -1.627 -2.477 1.00 95.94 86 ALA A CA 1
ATOM 637 C C . ALA A 1 86 ? -6.533 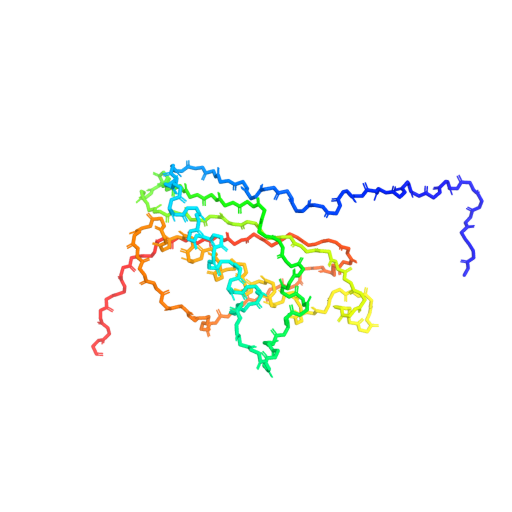-0.321 -2.752 1.00 95.94 86 ALA A C 1
ATOM 639 O O . ALA A 1 86 ? -7.031 0.772 -2.467 1.00 95.94 86 ALA A O 1
ATOM 640 N N . CYS A 1 87 ? -5.345 -0.452 -3.336 1.00 95.19 87 CYS A N 1
ATOM 641 C CA . CYS A 1 87 ? -4.571 0.653 -3.884 1.00 95.19 87 CYS A CA 1
ATOM 642 C C . CYS A 1 87 ? -4.416 0.481 -5.396 1.00 95.19 87 CYS A C 1
ATOM 644 O O . CYS A 1 87 ? -4.211 -0.636 -5.872 1.00 95.19 87 CYS A O 1
ATOM 646 N N . GLU A 1 88 ? -4.433 1.577 -6.143 1.00 94.81 88 GLU A N 1
ATOM 647 C CA . GLU A 1 88 ? -4.276 1.587 -7.595 1.00 94.81 88 GLU A CA 1
ATOM 648 C C . GLU A 1 88 ? -3.103 2.465 -8.020 1.00 94.81 88 GLU A C 1
ATOM 650 O O . GLU A 1 88 ? -2.771 3.440 -7.353 1.00 94.81 88 GLU A O 1
ATOM 655 N N . ILE A 1 89 ? -2.465 2.109 -9.132 1.00 93.44 89 ILE A N 1
ATOM 656 C CA . ILE A 1 89 ? -1.434 2.929 -9.770 1.00 93.44 89 ILE A CA 1
ATOM 657 C C . ILE A 1 89 ? -1.438 2.694 -11.279 1.00 93.44 89 ILE A C 1
ATOM 659 O O . ILE A 1 89 ? -1.575 1.556 -11.747 1.00 93.44 89 ILE A O 1
ATOM 663 N N . ASP A 1 90 ? -1.242 3.771 -12.032 1.00 94.31 90 ASP A N 1
ATOM 664 C CA . ASP A 1 90 ? -0.933 3.702 -13.454 1.00 94.31 90 ASP A CA 1
ATOM 665 C C . ASP A 1 90 ? 0.580 3.544 -13.651 1.00 94.31 90 ASP A C 1
ATOM 667 O O . ASP A 1 90 ? 1.398 4.194 -12.998 1.00 94.31 90 ASP A O 1
ATOM 671 N N . VAL A 1 91 ? 0.967 2.623 -14.531 1.00 93.81 91 VAL A N 1
ATOM 672 C CA . VAL A 1 91 ? 2.368 2.295 -14.800 1.00 93.81 91 VAL A CA 1
ATOM 673 C C . VAL A 1 91 ? 2.951 3.323 -15.760 1.00 93.81 91 VAL A C 1
ATOM 675 O O . VAL A 1 91 ? 2.448 3.517 -16.864 1.00 93.81 91 VAL A O 1
ATOM 678 N N . HIS A 1 92 ? 4.055 3.942 -15.352 1.00 94.50 92 HIS A N 1
ATOM 679 C CA . HIS A 1 92 ? 4.801 4.906 -16.158 1.00 94.50 92 HIS A CA 1
ATOM 680 C C . HIS A 1 92 ? 6.162 4.355 -16.597 1.00 94.50 92 HIS A C 1
ATOM 682 O O . HIS A 1 92 ? 6.657 3.362 -16.064 1.00 94.50 92 HIS A O 1
ATOM 688 N N . GLU A 1 93 ? 6.772 5.022 -17.579 1.00 94.44 93 GLU A N 1
ATOM 689 C CA . GLU A 1 93 ? 8.038 4.618 -18.201 1.00 94.44 93 GLU A CA 1
ATOM 690 C C . GLU A 1 93 ? 9.186 4.454 -17.190 1.00 94.44 93 GLU A C 1
ATOM 692 O O . GLU A 1 93 ? 9.957 3.500 -17.278 1.00 94.44 93 GLU A O 1
ATOM 697 N N . ASP A 1 94 ? 9.250 5.317 -16.174 1.00 94.75 94 ASP A N 1
ATOM 698 C CA . ASP A 1 94 ? 10.241 5.276 -15.090 1.00 94.75 94 ASP A CA 1
ATOM 699 C C . ASP A 1 94 ? 10.091 4.064 -14.156 1.00 94.75 94 ASP A C 1
ATOM 701 O O . ASP A 1 94 ? 10.977 3.775 -13.353 1.00 94.75 94 ASP A O 1
ATOM 705 N N . MET A 1 95 ? 8.985 3.333 -14.277 1.00 95.25 95 MET A N 1
ATOM 706 C CA . MET A 1 95 ? 8.687 2.139 -13.496 1.00 95.25 95 MET A CA 1
ATOM 707 C C . MET A 1 95 ? 8.963 0.853 -14.281 1.00 95.25 95 MET A C 1
ATOM 709 O O . MET A 1 95 ? 8.795 -0.237 -13.733 1.00 95.25 95 MET A O 1
ATOM 713 N N . LEU A 1 96 ? 9.362 0.941 -15.553 1.00 95.94 96 LEU A N 1
ATOM 714 C CA . LEU A 1 96 ? 9.562 -0.220 -16.415 1.00 95.94 96 LEU A CA 1
ATOM 715 C C . LEU A 1 96 ? 10.946 -0.854 -16.219 1.00 95.94 96 LEU A C 1
ATOM 717 O O . LEU A 1 96 ? 11.951 -0.198 -15.959 1.00 95.94 96 LEU A O 1
ATOM 721 N N . ASN A 1 97 ? 11.008 -2.172 -16.370 1.00 94.94 97 ASN A N 1
ATOM 722 C CA . ASN A 1 97 ? 12.254 -2.911 -16.524 1.00 94.94 97 ASN A CA 1
ATOM 723 C C . ASN A 1 97 ? 12.720 -2.911 -17.992 1.00 94.94 97 ASN A C 1
ATOM 725 O O . ASN A 1 97 ? 12.019 -2.448 -18.890 1.00 94.94 97 ASN A O 1
ATOM 729 N N . ALA A 1 98 ? 13.889 -3.504 -18.256 1.00 94.56 98 ALA A N 1
ATOM 730 C CA . ALA A 1 98 ? 14.451 -3.606 -19.607 1.00 94.56 98 ALA A CA 1
ATOM 731 C C . ALA A 1 98 ? 13.555 -4.355 -20.619 1.00 94.56 98 ALA A C 1
ATOM 733 O O . ALA A 1 98 ? 13.757 -4.236 -21.823 1.00 94.56 98 ALA A O 1
ATOM 734 N N . GLY A 1 99 ? 12.571 -5.127 -20.146 1.00 93.06 99 GLY A N 1
ATOM 735 C CA . GLY A 1 99 ? 11.571 -5.802 -20.971 1.00 93.06 99 GLY A CA 1
ATOM 736 C C . GLY A 1 99 ? 10.292 -4.991 -21.202 1.00 93.06 99 GLY A C 1
ATOM 737 O O . GLY A 1 99 ? 9.329 -5.558 -21.710 1.00 93.06 99 GLY A O 1
ATOM 738 N N . GLY A 1 100 ? 10.240 -3.719 -20.792 1.00 93.50 100 GLY A N 1
ATOM 739 C CA . GLY A 1 100 ? 9.069 -2.852 -20.966 1.00 93.50 100 GLY A CA 1
ATOM 740 C C . GLY A 1 100 ? 7.869 -3.219 -20.087 1.00 93.50 100 GLY A C 1
ATOM 741 O O . GLY A 1 100 ? 6.758 -2.783 -20.363 1.00 93.50 100 GLY A O 1
ATOM 742 N N . ASN A 1 101 ? 8.073 -4.030 -19.045 1.00 94.94 101 ASN A N 1
ATOM 743 C CA . ASN A 1 101 ? 7.044 -4.380 -18.060 1.00 94.94 101 ASN A CA 1
ATOM 744 C C . ASN A 1 101 ? 7.348 -3.698 -16.731 1.00 94.94 101 ASN A C 1
ATOM 746 O O . ASN A 1 101 ? 8.492 -3.311 -16.501 1.00 94.94 101 ASN A O 1
ATOM 750 N N . LEU A 1 102 ? 6.377 -3.628 -15.822 1.00 95.00 102 LEU A N 1
ATOM 751 C CA . LEU A 1 102 ? 6.611 -3.089 -14.491 1.00 95.00 102 LEU A CA 1
ATOM 752 C C . LEU A 1 102 ? 7.812 -3.782 -13.829 1.00 95.00 102 LEU A C 1
ATOM 754 O O . LEU A 1 102 ? 7.912 -5.011 -13.761 1.00 95.00 102 LEU A O 1
ATOM 758 N N . HIS A 1 103 ? 8.739 -2.971 -13.337 1.00 96.00 103 HIS A N 1
ATOM 759 C CA . HIS A 1 103 ? 9.899 -3.424 -12.604 1.00 96.00 103 HIS A CA 1
ATOM 760 C C . HIS A 1 103 ? 9.465 -4.115 -11.311 1.00 96.00 103 HIS A C 1
ATOM 762 O O . HIS A 1 103 ? 8.704 -3.553 -10.523 1.00 96.00 103 HIS A O 1
ATOM 768 N N . GLY A 1 104 ? 10.009 -5.306 -11.042 1.00 94.50 104 GLY A N 1
ATOM 769 C CA . GLY A 1 104 ? 9.639 -6.086 -9.856 1.00 94.50 104 GLY A CA 1
ATOM 770 C C . GLY A 1 104 ? 9.835 -5.313 -8.547 1.00 94.50 104 GLY A C 1
ATOM 771 O O . GLY A 1 104 ? 9.040 -5.451 -7.629 1.00 94.50 104 GLY A O 1
ATOM 772 N N . GLY A 1 105 ? 10.829 -4.420 -8.486 1.00 94.06 105 GLY A N 1
ATOM 773 C CA . GLY A 1 105 ? 11.017 -3.503 -7.354 1.00 94.06 105 GLY A CA 1
ATOM 774 C C . GLY A 1 105 ? 9.853 -2.526 -7.135 1.00 94.06 105 GLY A C 1
ATOM 775 O O . GLY A 1 105 ? 9.467 -2.305 -5.993 1.00 94.06 105 GLY A O 1
ATOM 776 N N . CYS A 1 106 ? 9.242 -2.001 -8.204 1.00 95.19 106 CYS A N 1
ATOM 777 C CA . CYS A 1 106 ? 8.045 -1.160 -8.091 1.00 95.19 106 CYS A CA 1
ATOM 778 C C . CYS A 1 106 ? 6.833 -1.986 -7.640 1.00 95.19 106 CYS A C 1
ATOM 780 O O . CYS A 1 106 ? 6.054 -1.532 -6.807 1.00 95.19 106 CYS A O 1
ATOM 782 N N . THR A 1 107 ? 6.704 -3.228 -8.124 1.00 94.75 107 THR A N 1
ATOM 783 C CA . THR A 1 107 ? 5.656 -4.147 -7.657 1.00 94.75 107 THR A CA 1
ATOM 784 C C . THR A 1 107 ? 5.809 -4.459 -6.169 1.00 94.75 107 THR A C 1
ATOM 786 O O . THR A 1 107 ? 4.841 -4.373 -5.421 1.00 94.75 107 THR A O 1
ATOM 789 N N . MET A 1 108 ? 7.026 -4.780 -5.721 1.00 95.19 108 MET A N 1
ATOM 790 C CA . MET A 1 108 ? 7.312 -5.059 -4.311 1.00 95.19 108 MET A CA 1
ATOM 791 C C . MET A 1 108 ? 7.045 -3.852 -3.418 1.00 95.19 108 MET A C 1
ATOM 793 O O . MET A 1 108 ? 6.479 -4.017 -2.343 1.00 95.19 108 MET A O 1
ATOM 797 N N . PHE A 1 109 ? 7.409 -2.653 -3.875 1.00 94.19 109 PHE A N 1
ATOM 798 C CA . PHE A 1 109 ? 7.108 -1.412 -3.169 1.00 94.19 109 PHE A CA 1
ATOM 799 C C . PHE A 1 109 ? 5.596 -1.213 -2.992 1.00 94.19 109 PHE A C 1
ATOM 801 O O . PHE A 1 109 ? 5.141 -0.927 -1.889 1.00 94.19 109 PHE A O 1
ATOM 808 N N . MET A 1 110 ? 4.802 -1.450 -4.042 1.00 94.00 110 MET A N 1
ATOM 809 C CA . MET A 1 110 ? 3.341 -1.362 -3.957 1.00 94.00 110 MET A CA 1
ATOM 810 C C . MET A 1 110 ? 2.749 -2.399 -2.989 1.00 94.00 110 MET A C 1
ATOM 812 O O . MET A 1 110 ? 1.848 -2.070 -2.218 1.00 94.00 110 MET A O 1
ATOM 816 N N . ILE A 1 111 ? 3.262 -3.635 -2.997 1.00 94.88 111 ILE A N 1
ATOM 817 C CA . ILE A 1 111 ? 2.839 -4.695 -2.066 1.00 94.88 111 ILE A CA 1
ATOM 818 C C . ILE A 1 111 ? 3.141 -4.296 -0.613 1.00 94.88 111 ILE A C 1
ATOM 820 O O . ILE A 1 111 ? 2.265 -4.400 0.250 1.00 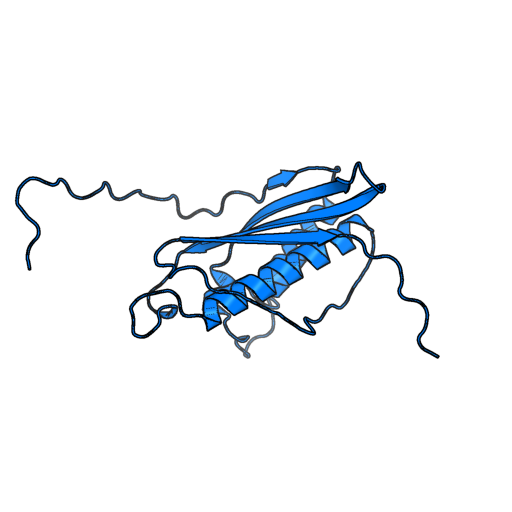94.88 111 ILE A O 1
ATOM 824 N N . ASP A 1 112 ? 4.355 -3.817 -0.338 1.00 95.19 112 ASP A N 1
ATOM 825 C CA . ASP A 1 112 ? 4.784 -3.378 0.997 1.00 95.19 112 ASP A CA 1
ATOM 826 C C . ASP A 1 112 ? 3.920 -2.228 1.538 1.00 95.19 112 ASP A C 1
ATOM 828 O O . ASP A 1 112 ? 3.384 -2.290 2.645 1.00 95.19 112 ASP A O 1
ATOM 832 N N . VAL A 1 113 ? 3.699 -1.206 0.714 1.00 93.38 113 VAL A N 1
ATOM 833 C CA . VAL A 1 113 ? 2.836 -0.068 1.038 1.00 93.38 113 VAL A CA 1
ATOM 834 C C . VAL A 1 113 ? 1.393 -0.506 1.291 1.00 93.38 113 VAL A C 1
ATOM 836 O O . VAL A 1 113 ? 0.819 -0.158 2.322 1.00 93.38 113 VAL A O 1
ATOM 839 N N . CYS A 1 114 ? 0.788 -1.267 0.375 1.00 95.75 114 CYS A N 1
ATOM 840 C CA . CYS A 1 114 ? -0.620 -1.657 0.470 1.00 95.75 114 CYS A CA 1
ATOM 841 C C . CYS A 1 114 ? -0.881 -2.515 1.721 1.00 95.75 114 CYS A C 1
ATOM 843 O O . CYS A 1 114 ? -1.818 -2.257 2.485 1.00 95.75 114 CYS A O 1
ATOM 845 N N . SER A 1 115 ? -0.005 -3.486 1.993 1.00 95.62 115 SER A N 1
ATOM 846 C CA . SER A 1 115 ? -0.064 -4.303 3.214 1.00 95.62 115 SER A CA 1
ATOM 847 C C . SER A 1 115 ? 0.123 -3.466 4.485 1.00 95.62 115 SER A C 1
ATOM 849 O O . SER A 1 115 ? -0.662 -3.589 5.430 1.00 95.62 115 SER A O 1
ATOM 851 N N . SER A 1 116 ? 1.077 -2.530 4.488 1.00 94.81 116 SER A N 1
ATOM 852 C CA . SER A 1 116 ? 1.297 -1.604 5.603 1.00 94.81 116 SER A CA 1
ATOM 853 C C . SER A 1 116 ? 0.078 -0.721 5.875 1.00 94.81 116 SER A C 1
ATOM 855 O O . SER A 1 116 ? -0.342 -0.600 7.029 1.00 94.81 116 SER A O 1
ATOM 857 N N . VAL A 1 117 ? -0.533 -0.136 4.839 1.00 95.31 117 VAL A N 1
ATOM 858 C CA . VAL A 1 117 ? -1.769 0.657 4.965 1.00 95.31 117 VAL A CA 1
ATOM 859 C C . VAL A 1 117 ? -2.890 -0.198 5.553 1.00 95.31 117 VAL A C 1
ATOM 861 O O . VAL A 1 117 ? -3.546 0.221 6.504 1.00 95.31 117 VAL A O 1
ATOM 864 N N . THR A 1 118 ? -3.061 -1.427 5.068 1.00 96.62 118 THR A N 1
ATOM 865 C CA . THR A 1 118 ? -4.087 -2.357 5.563 1.00 96.62 118 THR A CA 1
ATOM 866 C C . THR A 1 118 ? -3.910 -2.684 7.052 1.00 96.62 118 THR A C 1
ATOM 868 O O . THR A 1 118 ? -4.880 -2.683 7.813 1.00 96.62 118 THR A O 1
ATOM 871 N N . LEU A 1 119 ? -2.676 -2.916 7.514 1.00 95.19 119 LEU A N 1
ATOM 872 C CA . LEU A 1 119 ? -2.400 -3.131 8.938 1.00 95.19 119 LEU A CA 1
ATOM 873 C C . LEU A 1 119 ? -2.735 -1.901 9.789 1.00 95.19 119 LEU A C 1
ATOM 875 O O . LEU A 1 119 ? -3.300 -2.043 10.877 1.00 95.19 119 LEU A O 1
ATOM 879 N N . HIS A 1 120 ? -2.418 -0.699 9.300 1.00 94.94 120 HIS A N 1
ATOM 880 C CA . HIS A 1 120 ? -2.786 0.540 9.984 1.00 94.94 120 HIS A CA 1
ATOM 881 C C . HIS A 1 120 ? -4.306 0.709 10.039 1.00 94.94 120 HIS A C 1
ATOM 883 O O . HIS A 1 120 ? -4.828 1.027 11.104 1.00 94.94 120 HIS A O 1
ATOM 889 N N . VAL A 1 121 ? -5.028 0.425 8.951 1.00 95.50 121 VAL A N 1
ATOM 890 C CA . VAL A 1 121 ? -6.501 0.415 8.917 1.00 95.50 121 VAL A CA 1
ATOM 891 C C . VAL A 1 121 ? -7.065 -0.515 9.994 1.00 95.50 121 VAL A C 1
ATOM 893 O O . VAL A 1 121 ? -7.909 -0.093 10.788 1.00 95.50 121 VAL A O 1
ATOM 896 N N . LEU A 1 122 ? -6.555 -1.747 10.090 1.00 95.00 122 LEU A N 1
ATOM 897 C CA . LEU A 1 122 ? -6.978 -2.700 11.116 1.00 95.00 122 LEU A CA 1
ATOM 898 C C . LEU A 1 122 ? -6.691 -2.185 12.534 1.00 95.00 122 LEU A C 1
ATOM 900 O O . LEU A 1 122 ? -7.551 -2.267 13.413 1.00 95.00 122 LEU A O 1
ATOM 904 N N . GLY A 1 123 ? -5.498 -1.632 12.771 1.00 94.00 123 GLY A N 1
ATOM 905 C CA . GLY A 1 123 ? -5.138 -1.018 14.051 1.00 94.00 123 GLY A CA 1
ATOM 906 C C . GLY A 1 123 ? -6.075 0.134 14.416 1.00 94.00 123 GLY A C 1
ATOM 907 O O . GLY A 1 123 ? -6.575 0.200 15.538 1.00 94.00 123 GLY A O 1
ATOM 908 N N . ILE A 1 124 ? -6.399 0.991 13.445 1.00 93.88 124 ILE A N 1
ATOM 909 C CA . ILE A 1 124 ? -7.292 2.138 13.619 1.00 93.88 124 ILE A CA 1
ATOM 910 C C . ILE A 1 124 ? -8.705 1.711 13.991 1.00 93.88 124 ILE A C 1
ATOM 912 O O . ILE A 1 124 ? -9.296 2.291 14.910 1.00 93.88 124 ILE A O 1
ATOM 916 N N . ALA A 1 125 ? -9.230 0.701 13.301 1.00 92.88 125 ALA A N 1
ATOM 917 C CA . ALA A 1 125 ? -10.543 0.141 13.580 1.00 92.88 125 ALA A CA 1
ATOM 918 C C . ALA A 1 125 ? -10.608 -0.474 14.988 1.00 92.88 125 ALA A C 1
ATOM 920 O O . ALA A 1 125 ? -11.624 -0.365 15.665 1.00 92.88 125 ALA A O 1
ATOM 921 N N . ARG A 1 126 ? -9.493 -1.036 15.472 1.00 91.69 126 ARG A N 1
ATOM 922 C CA . ARG A 1 126 ? -9.355 -1.604 16.825 1.00 91.69 126 ARG A CA 1
ATOM 923 C C . ARG A 1 126 ? -9.006 -0.577 17.910 1.00 91.69 126 ARG A C 1
ATOM 925 O O . ARG A 1 126 ? -8.809 -0.961 19.058 1.00 91.69 126 ARG A O 1
ATOM 932 N N . GLY A 1 127 ? -8.883 0.708 17.566 1.00 90.25 127 GLY A N 1
ATOM 933 C CA . GLY A 1 127 ? -8.479 1.752 18.516 1.00 90.25 127 GLY A CA 1
ATOM 934 C C . GLY A 1 127 ? -7.024 1.641 18.988 1.00 90.25 127 GLY A C 1
ATOM 935 O O . GLY A 1 127 ? -6.669 2.203 20.019 1.00 90.25 127 GLY A O 1
ATOM 936 N N . LEU A 1 128 ? -6.178 0.925 18.246 1.00 88.75 128 LEU A N 1
ATOM 937 C CA . LEU A 1 128 ? -4.767 0.731 18.557 1.00 88.75 128 LEU A CA 1
ATOM 938 C C . LEU A 1 128 ? -3.906 1.794 17.866 1.00 88.75 128 LEU A C 1
ATOM 940 O O . LEU A 1 128 ? -4.194 2.238 16.750 1.00 88.75 128 LEU A O 1
ATOM 944 N N . GLN A 1 129 ? -2.823 2.176 18.538 1.00 79.69 129 GLN A N 1
ATOM 945 C CA . GLN A 1 129 ? -1.697 2.863 17.917 1.00 79.69 129 GLN A CA 1
ATOM 946 C C . GLN A 1 129 ? -0.576 1.852 17.731 1.00 79.69 129 GLN A C 1
ATOM 948 O O . GLN A 1 129 ? -0.209 1.143 18.666 1.00 79.69 129 GLN A O 1
ATOM 953 N N . SER A 1 130 ? -0.048 1.771 16.519 1.00 74.44 130 SER A N 1
ATOM 954 C CA . SER A 1 130 ? 0.969 0.791 16.175 1.00 74.44 130 SER A CA 1
ATOM 955 C C . SER A 1 130 ? 2.017 1.441 15.290 1.00 74.44 130 SER A C 1
ATOM 957 O O . SER A 1 130 ? 1.693 1.948 14.222 1.00 74.44 130 SER A O 1
ATOM 959 N N . SER A 1 131 ? 3.265 1.420 15.758 1.00 81.50 131 SER A N 1
ATOM 960 C CA . SER A 1 131 ? 4.431 1.602 14.900 1.00 81.50 131 SER A CA 1
ATOM 9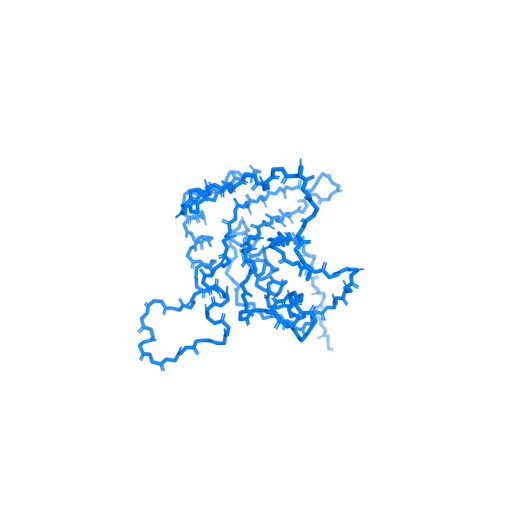61 C C . SER A 1 131 ? 4.734 0.246 14.286 1.00 81.50 131 SER A C 1
ATOM 963 O O . SER A 1 131 ? 4.963 -0.726 15.010 1.00 81.50 131 SER A O 1
ATOM 965 N N . LEU A 1 132 ? 4.633 0.162 12.966 1.00 85.56 132 LEU A N 1
ATOM 966 C CA . LEU A 1 132 ? 4.741 -1.088 12.232 1.00 85.56 132 LEU A CA 1
ATOM 967 C C . LEU A 1 132 ? 5.935 -1.026 11.294 1.00 85.56 132 LEU A C 1
ATOM 969 O O . LEU A 1 132 ? 6.221 0.011 10.701 1.00 85.56 132 LEU A O 1
ATOM 973 N N . VAL A 1 133 ? 6.609 -2.161 11.162 1.00 89.31 133 VAL A N 1
ATOM 974 C CA . VAL A 1 133 ? 7.664 -2.371 10.177 1.00 89.31 133 VAL A CA 1
ATOM 975 C C . VAL A 1 133 ? 7.455 -3.731 9.530 1.00 89.31 133 VAL A C 1
ATOM 977 O O . VAL A 1 133 ? 7.170 -4.717 10.218 1.00 89.31 133 VAL A O 1
ATOM 980 N N . SER A 1 134 ? 7.606 -3.790 8.212 1.00 92.75 134 SER A N 1
ATOM 981 C CA . SER A 1 134 ? 7.615 -5.048 7.474 1.00 92.75 134 SER A CA 1
ATOM 982 C C . SER A 1 134 ? 8.876 -5.832 7.838 1.00 92.75 134 SER A C 1
ATOM 984 O O . SER A 1 134 ? 9.993 -5.375 7.611 1.00 92.75 134 SER A O 1
ATOM 986 N N . GLN A 1 135 ? 8.706 -7.011 8.440 1.00 95.00 135 GLN A N 1
ATOM 987 C CA . GLN A 1 135 ? 9.833 -7.875 8.820 1.00 95.00 135 GLN A CA 1
ATOM 988 C C . GLN A 1 135 ? 10.223 -8.844 7.702 1.00 95.00 135 GLN A C 1
ATOM 990 O O . GLN A 1 135 ? 11.400 -9.138 7.513 1.00 95.00 135 GLN A O 1
ATOM 995 N N . ALA A 1 136 ? 9.230 -9.353 6.975 1.00 95.31 136 ALA A N 1
ATOM 996 C CA . ALA A 1 136 ? 9.417 -10.278 5.871 1.00 95.31 136 ALA A CA 1
ATOM 997 C C . ALA A 1 136 ? 8.291 -10.098 4.853 1.00 95.31 136 ALA A C 1
ATOM 999 O O . ALA A 1 136 ? 7.128 -9.951 5.227 1.00 95.31 136 ALA A O 1
ATOM 1000 N N . ILE A 1 137 ? 8.644 -10.151 3.570 1.00 94.81 137 ILE A N 1
ATOM 1001 C CA . ILE A 1 137 ? 7.697 -10.159 2.457 1.00 94.81 137 ILE A CA 1
ATOM 1002 C C . ILE A 1 137 ? 8.097 -11.316 1.546 1.00 94.81 137 ILE A C 1
ATOM 1004 O O . ILE A 1 137 ? 9.256 -11.438 1.154 1.00 94.81 137 ILE A O 1
ATOM 1008 N N . THR A 1 138 ? 7.148 -12.190 1.232 1.00 95.44 138 THR A N 1
ATOM 1009 C CA . THR A 1 138 ? 7.341 -13.301 0.295 1.00 95.44 138 THR A CA 1
ATOM 1010 C C . THR A 1 138 ? 6.369 -13.126 -0.854 1.00 95.44 138 THR A C 1
ATOM 1012 O O . THR A 1 138 ? 5.173 -12.960 -0.627 1.00 95.44 138 THR A O 1
ATOM 1015 N N . THR A 1 139 ? 6.878 -13.147 -2.083 1.00 93.56 139 THR A N 1
ATOM 1016 C CA . THR A 1 139 ? 6.082 -12.882 -3.283 1.00 93.56 139 THR A CA 1
ATOM 1017 C C . THR A 1 139 ? 6.335 -13.906 -4.372 1.00 93.56 139 THR A C 1
ATOM 1019 O O . THR A 1 139 ? 7.409 -14.498 -4.475 1.00 93.56 139 THR A O 1
ATOM 1022 N N . VAL A 1 140 ? 5.309 -14.104 -5.198 1.00 95.56 140 VAL A N 1
ATOM 1023 C CA . VAL A 1 140 ? 5.351 -14.923 -6.407 1.00 95.56 140 VAL A CA 1
ATOM 1024 C C . VAL A 1 140 ? 4.835 -14.065 -7.556 1.00 95.56 140 VAL A C 1
ATOM 1026 O O . VAL A 1 140 ? 3.730 -13.531 -7.493 1.00 95.56 140 VAL A O 1
ATOM 1029 N N . PHE A 1 141 ? 5.640 -13.920 -8.608 1.00 93.12 141 PHE A N 1
ATOM 1030 C CA . PHE A 1 141 ? 5.255 -13.197 -9.817 1.00 93.12 141 PHE A CA 1
ATOM 1031 C C . PHE A 1 141 ? 4.661 -14.178 -1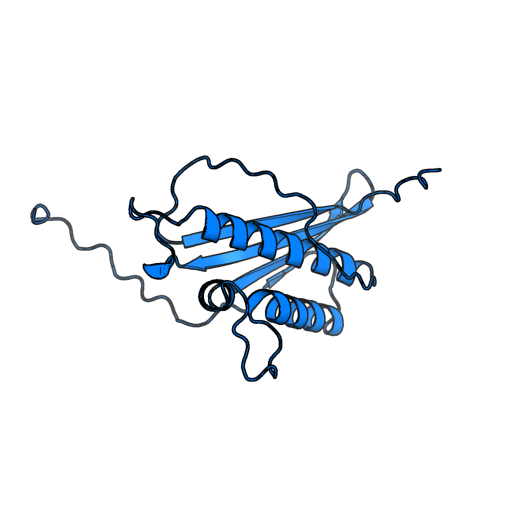0.825 1.00 93.12 141 PHE A C 1
ATOM 1033 O O . PHE A 1 141 ? 5.374 -15.017 -11.371 1.00 93.12 141 PHE A O 1
ATOM 1040 N N . HIS A 1 142 ? 3.355 -14.077 -11.064 1.00 93.75 142 HIS A N 1
ATOM 1041 C CA . HIS A 1 142 ? 2.652 -14.985 -11.974 1.00 93.75 142 HIS A CA 1
ATOM 1042 C C . HIS A 1 142 ? 2.729 -14.550 -13.441 1.00 93.75 142 HIS A C 1
ATOM 1044 O O . HIS A 1 142 ? 2.807 -15.398 -14.326 1.00 93.75 142 HIS A O 1
ATOM 1050 N N . ALA A 1 143 ? 2.699 -13.241 -13.702 1.00 92.88 143 ALA A N 1
ATOM 1051 C CA . ALA A 1 143 ? 2.719 -12.675 -15.046 1.00 92.88 143 ALA A CA 1
ATOM 1052 C C . ALA A 1 143 ? 3.302 -11.247 -15.040 1.00 92.88 143 ALA A C 1
ATOM 1054 O O . ALA A 1 143 ? 3.278 -10.586 -13.998 1.00 92.88 143 ALA A O 1
ATOM 1055 N N . PRO A 1 144 ? 3.807 -10.750 -16.184 1.00 90.88 144 PRO A N 1
ATOM 1056 C CA . PRO A 1 144 ? 4.186 -9.347 -16.339 1.00 90.88 144 PRO A CA 1
ATOM 1057 C C . PRO A 1 144 ? 2.972 -8.404 -16.266 1.00 90.88 144 PRO A C 1
ATOM 1059 O O . PRO A 1 144 ? 1.879 -8.762 -16.702 1.00 90.88 144 PRO A O 1
ATOM 1062 N N . ALA A 1 145 ? 3.174 -7.181 -15.767 1.00 88.38 145 ALA A N 1
ATOM 1063 C CA . ALA A 1 145 ? 2.158 -6.123 -15.711 1.00 88.38 145 ALA A CA 1
ATOM 1064 C C . ALA A 1 145 ? 2.627 -4.890 -16.497 1.00 88.38 145 ALA A C 1
ATOM 1066 O O . ALA A 1 145 ? 3.802 -4.539 -16.408 1.00 88.38 145 ALA A O 1
ATOM 1067 N N . ALA A 1 146 ? 1.736 -4.237 -17.256 1.00 77.88 146 ALA A N 1
ATOM 1068 C CA . ALA A 1 146 ? 2.151 -3.228 -18.243 1.00 77.88 146 ALA A CA 1
ATOM 1069 C C . ALA A 1 146 ? 1.361 -1.905 -18.260 1.00 77.88 146 ALA A C 1
ATOM 1071 O O . ALA A 1 146 ? 1.855 -0.955 -18.852 1.00 77.88 146 ALA A O 1
ATOM 1072 N N . MET A 1 147 ? 0.165 -1.811 -17.658 1.00 83.44 147 MET A N 1
ATOM 1073 C CA . MET A 1 147 ? -0.659 -0.586 -17.765 1.00 83.44 147 MET A CA 1
ATOM 1074 C C . MET A 1 147 ? -1.180 -0.067 -16.430 1.00 83.44 147 MET A C 1
ATOM 1076 O O . MET A 1 147 ? -0.795 1.015 -16.012 1.00 83.44 147 MET A O 1
ATOM 1080 N N . ARG A 1 148 ? -2.037 -0.830 -15.749 1.00 87.56 148 ARG A N 1
ATOM 1081 C CA . ARG A 1 148 ? -2.614 -0.456 -14.453 1.00 87.56 148 ARG A CA 1
ATOM 1082 C C . ARG A 1 148 ? -2.507 -1.626 -13.500 1.00 87.56 148 ARG A C 1
ATOM 1084 O O . ARG A 1 148 ? -2.674 -2.776 -13.914 1.00 87.56 148 ARG A O 1
ATOM 1091 N N . LEU A 1 149 ? -2.235 -1.323 -12.240 1.00 87.69 149 LEU A N 1
ATOM 1092 C CA . LEU A 1 149 ? -2.193 -2.306 -11.171 1.00 87.69 149 LEU A CA 1
ATOM 1093 C C . LEU A 1 149 ? -3.167 -1.944 -10.071 1.00 87.69 149 LEU A C 1
ATOM 1095 O O . LEU A 1 149 ? -3.309 -0.780 -9.707 1.00 87.69 149 LEU A O 1
ATOM 1099 N N . VAL A 1 150 ? -3.783 -2.990 -9.535 1.00 91.38 150 VAL A N 1
ATOM 1100 C CA . VAL A 1 150 ? -4.566 -2.951 -8.309 1.00 91.38 150 VAL A CA 1
ATOM 1101 C C . VAL A 1 150 ? -3.871 -3.889 -7.333 1.00 91.38 150 VAL A C 1
ATOM 1103 O O . VAL A 1 150 ? -3.673 -5.067 -7.639 1.00 91.38 150 VAL A O 1
ATOM 1106 N N . ALA A 1 151 ? -3.458 -3.364 -6.187 1.00 89.31 151 ALA A N 1
ATOM 1107 C CA . ALA A 1 151 ? -2.960 -4.159 -5.077 1.00 89.31 151 ALA A CA 1
ATOM 1108 C C . ALA A 1 151 ? -4.046 -4.228 -4.008 1.00 89.31 151 ALA A C 1
ATOM 1110 O O . ALA A 1 151 ? -4.522 -3.188 -3.557 1.00 89.31 151 ALA A O 1
ATOM 1111 N N . THR A 1 152 ? -4.404 -5.444 -3.599 1.00 91.56 152 THR A N 1
ATOM 1112 C CA . THR A 1 152 ? -5.350 -5.676 -2.506 1.00 91.56 152 THR A CA 1
ATOM 1113 C C . THR A 1 152 ? -4.603 -6.228 -1.302 1.00 91.56 152 THR A C 1
ATOM 1115 O O . THR A 1 152 ? -3.979 -7.288 -1.375 1.00 91.56 152 THR A O 1
ATOM 1118 N N . GLY A 1 153 ? -4.651 -5.497 -0.195 1.00 88.00 153 GLY A N 1
ATOM 1119 C CA . GLY A 1 153 ? -4.104 -5.911 1.086 1.00 88.00 153 GLY A CA 1
ATOM 1120 C C . GLY A 1 153 ? -5.211 -6.458 1.971 1.00 88.00 153 GLY A C 1
ATOM 1121 O O . GLY A 1 153 ? -6.272 -5.855 2.088 1.00 88.00 153 GLY A O 1
ATOM 1122 N N . ILE A 1 154 ? -4.956 -7.602 2.603 1.00 90.12 154 ILE A N 1
ATOM 1123 C CA . ILE A 1 154 ? -5.896 -8.252 3.514 1.00 90.12 154 ILE A CA 1
ATOM 1124 C C . ILE A 1 154 ? -5.169 -8.596 4.814 1.00 90.12 154 ILE A C 1
ATOM 1126 O O . ILE A 1 154 ? -4.187 -9.340 4.803 1.00 90.12 154 ILE A O 1
ATOM 1130 N N . HIS A 1 155 ? -5.667 -8.098 5.947 1.00 90.69 155 HIS A N 1
ATOM 1131 C CA . HIS A 1 155 ? -5.115 -8.418 7.261 1.00 90.69 155 HIS A CA 1
ATOM 1132 C C . HIS A 1 155 ? -6.168 -8.843 8.274 1.00 90.69 155 HIS A C 1
ATOM 1134 O O . HIS A 1 155 ? -7.234 -8.253 8.415 1.00 90.69 155 HIS A O 1
ATOM 1140 N N . ASN A 1 156 ? -5.795 -9.860 9.046 1.00 88.12 156 ASN A N 1
ATOM 1141 C CA . ASN A 1 156 ? -6.594 -10.424 10.119 1.00 88.12 156 ASN A CA 1
ATOM 1142 C C . ASN A 1 156 ? -6.019 -10.036 11.473 1.00 88.12 156 ASN A C 1
ATOM 1144 O O . ASN A 1 156 ? -4.800 -10.030 11.663 1.00 88.12 156 ASN A O 1
ATOM 1148 N N . GLN A 1 157 ? -6.893 -9.829 12.453 1.00 85.69 157 GLN A N 1
ATOM 1149 C CA . GLN A 1 157 ? -6.467 -9.834 13.842 1.00 85.69 157 GLN A CA 1
ATOM 1150 C C . GLN A 1 157 ? -5.854 -11.201 14.188 1.00 85.69 157 GLN A C 1
ATOM 1152 O O . GLN A 1 157 ? -6.492 -12.247 14.064 1.00 85.69 157 GLN A O 1
ATOM 1157 N N . MET A 1 158 ? -4.608 -11.180 14.660 1.00 81.38 158 MET A N 1
ATOM 1158 C CA . MET A 1 158 ? -3.932 -12.351 15.214 1.00 81.38 158 MET A CA 1
ATOM 1159 C C . MET A 1 158 ? -4.184 -12.455 16.721 1.00 81.38 158 MET A C 1
ATOM 1161 O O . MET A 1 158 ? -4.401 -11.447 17.400 1.00 81.38 158 MET A O 1
ATOM 1165 N N . ALA A 1 159 ? -4.162 -13.682 17.246 1.00 79.00 159 ALA A N 1
ATOM 1166 C CA . ALA A 1 159 ? -4.090 -13.892 18.687 1.00 79.00 159 ALA A CA 1
ATOM 1167 C C . ALA A 1 159 ? -2.734 -13.376 19.207 1.00 79.00 159 ALA A C 1
ATOM 1169 O O . ALA A 1 159 ? -1.747 -13.442 18.468 1.00 79.00 159 ALA A O 1
ATOM 1170 N N . PRO A 1 160 ? -2.657 -12.864 20.447 1.00 74.88 160 PRO A N 1
ATOM 1171 C CA . PRO A 1 160 ? -1.375 -12.544 21.060 1.00 74.88 160 PRO A CA 1
ATOM 1172 C C . PRO A 1 160 ? -0.474 -13.782 21.048 1.00 74.88 160 PRO A C 1
ATOM 1174 O O . PRO A 1 160 ? -0.919 -14.870 21.413 1.00 74.88 160 PRO A O 1
ATOM 1177 N N . SER A 1 161 ? 0.779 -13.630 20.624 1.00 70.94 161 SER A N 1
ATOM 1178 C CA . SER A 1 161 ? 1.769 -14.691 20.805 1.00 70.94 161 SER A CA 1
ATOM 1179 C C . SER A 1 161 ? 2.065 -14.852 22.293 1.00 70.94 161 SER A C 1
ATOM 1181 O O . SER A 1 161 ? 2.219 -13.845 22.990 1.00 70.94 161 SER A O 1
ATOM 1183 N N . GLU A 1 162 ? 2.199 -16.089 22.769 1.00 72.44 162 GLU A N 1
ATOM 1184 C CA . GLU A 1 162 ? 2.720 -16.337 24.113 1.00 72.44 162 GLU A CA 1
ATOM 1185 C C . GLU A 1 162 ? 4.110 -15.695 24.265 1.00 72.44 162 GLU A C 1
ATOM 1187 O O . GLU A 1 162 ? 4.889 -15.673 23.300 1.00 72.44 162 GLU A O 1
ATOM 1192 N N . PRO A 1 163 ? 4.430 -15.132 25.443 1.00 71.50 163 PRO A N 1
ATOM 1193 C CA . PRO A 1 163 ? 5.752 -14.582 25.686 1.00 71.50 163 PRO A CA 1
ATOM 1194 C C . PRO A 1 163 ? 6.794 -15.686 25.496 1.00 71.50 163 PRO A C 1
ATOM 1196 O O . PRO A 1 163 ? 6.723 -16.741 26.123 1.00 71.50 163 PRO A O 1
ATOM 1199 N N . LYS A 1 164 ? 7.760 -15.443 24.609 1.00 71.25 164 LYS A N 1
ATOM 1200 C CA . LYS A 1 164 ? 8.921 -16.322 24.467 1.00 71.25 164 LYS A CA 1
ATOM 1201 C C . LYS A 1 164 ? 9.796 -16.117 25.709 1.00 71.25 164 LYS A C 1
ATOM 1203 O O . LYS A 1 164 ? 10.289 -15.006 25.905 1.00 71.25 164 LYS A O 1
ATOM 1208 N N . LEU A 1 165 ? 9.883 -17.152 26.551 1.00 58.16 165 LEU A N 1
ATOM 1209 C CA . LEU A 1 165 ? 10.791 -17.241 27.704 1.00 58.16 165 LEU A CA 1
ATOM 1210 C C . LEU A 1 165 ? 12.258 -17.207 27.265 1.00 58.16 165 LEU A C 1
ATOM 1212 O O . LEU A 1 165 ? 12.555 -17.754 26.176 1.00 58.16 165 LEU A O 1
#

pLDDT: mean 82.98, std 17.4, range [33.91, 96.62]

Organism: NCBI:txid34458

Mean predicted aligned error: 9.39 Å

InterPro domains:
  IPR029069 HotDog domain superfamily [SSF54637] (72-146)